Protein AF-A0A7Z9SLA8-F1 (afdb_monomer_lite)

Radius of gyration: 11.95 Å; chains: 1; bounding box: 28×23×33 Å

Secondary structure (DSSP, 8-state):
---------SSGGG--HHHHHHHHHHS--SEEEEEESSTT----HHHHHHHHTTT-EEEEEEHHHHHHHHHHHHHTT--EEEEE-

Structure (mmCIF, N/CA/C/O backbone):
data_AF-A0A7Z9SLA8-F1
#
_entry.id   AF-A0A7Z9SLA8-F1
#
loop_
_atom_site.group_PDB
_atom_site.id
_atom_site.type_symbol
_atom_site.label_atom_id
_atom_site.label_alt_id
_atom_site.label_comp_id
_atom_site.label_asym_id
_atom_site.label_entity_id
_atom_site.label_seq_id
_atom_site.pdbx_PDB_ins_code
_atom_site.Cartn_x
_atom_site.Cartn_y
_atom_site.Cartn_z
_atom_site.occupancy
_atom_site.B_iso_or_equiv
_atom_site.auth_seq_id
_atom_site.auth_comp_id
_atom_site.auth_asym_id
_atom_site.auth_atom_id
_atom_site.pdbx_PDB_model_num
ATOM 1 N N . PRO A 1 1 ? 3.316 2.673 -21.688 1.00 50.75 1 PRO A N 1
ATOM 2 C CA . PRO A 1 1 ? 2.142 2.424 -20.818 1.00 50.75 1 PRO A CA 1
ATOM 3 C C . PRO A 1 1 ? 2.299 3.239 -19.535 1.00 50.75 1 PRO A C 1
ATOM 5 O O . PRO A 1 1 ? 3.407 3.294 -19.011 1.00 50.75 1 PRO A O 1
ATOM 8 N N . ASN A 1 2 ? 1.253 3.935 -19.094 1.00 53.03 2 ASN A N 1
ATOM 9 C CA . ASN A 1 2 ? 1.273 4.621 -17.804 1.00 53.03 2 ASN A CA 1
ATOM 10 C C . ASN A 1 2 ? 0.888 3.592 -16.736 1.00 53.03 2 ASN A C 1
ATOM 12 O O . ASN A 1 2 ? -0.219 3.077 -16.780 1.00 53.03 2 ASN A O 1
ATOM 16 N N . TYR A 1 3 ? 1.807 3.278 -15.822 1.00 73.19 3 TYR A N 1
ATOM 17 C CA . TYR A 1 3 ? 1.629 2.272 -14.760 1.00 73.19 3 TYR A CA 1
ATOM 18 C C . TYR A 1 3 ? 1.101 2.888 -13.455 1.00 73.19 3 TYR A C 1
ATOM 20 O O . TYR A 1 3 ? 1.466 2.466 -12.361 1.00 73.19 3 TYR A O 1
ATOM 28 N N . TYR A 1 4 ? 0.323 3.966 -13.557 1.00 79.75 4 TYR A N 1
ATOM 29 C CA . TYR A 1 4 ? -0.181 4.697 -12.400 1.00 79.75 4 TYR A CA 1
ATOM 30 C C . TYR A 1 4 ? -1.668 4.997 -12.563 1.00 79.75 4 TYR A C 1
ATOM 32 O O . TYR A 1 4 ? -2.149 5.243 -13.669 1.00 79.75 4 TYR A O 1
ATOM 40 N N . ALA A 1 5 ? -2.380 4.996 -11.440 1.00 81.12 5 ALA A N 1
ATOM 41 C CA . ALA A 1 5 ? -3.761 5.433 -11.340 1.00 81.12 5 ALA A CA 1
ATOM 42 C C . ALA A 1 5 ? -3.860 6.470 -10.222 1.00 81.12 5 ALA A C 1
ATOM 44 O O . ALA A 1 5 ? -3.283 6.292 -9.149 1.00 81.12 5 ALA A O 1
ATOM 45 N N . GLU A 1 6 ? -4.585 7.552 -10.483 1.00 80.75 6 GLU A N 1
ATOM 46 C CA . GLU A 1 6 ? -4.974 8.494 -9.440 1.00 80.75 6 GLU A CA 1
ATOM 47 C C . GLU A 1 6 ? -6.231 7.969 -8.745 1.00 80.75 6 GLU A C 1
ATOM 49 O O . GLU A 1 6 ? -7.139 7.438 -9.387 1.00 80.75 6 GLU A O 1
ATOM 54 N N . VAL A 1 7 ? -6.265 8.094 -7.421 1.00 80.69 7 VAL A N 1
ATOM 55 C CA . VAL A 1 7 ? -7.388 7.670 -6.584 1.00 80.69 7 VAL A CA 1
ATOM 56 C C . VAL A 1 7 ? -7.889 8.859 -5.774 1.00 80.69 7 VAL A C 1
ATOM 58 O O . VAL A 1 7 ? -7.102 9.592 -5.180 1.00 80.69 7 VAL A O 1
ATOM 61 N N . GLU A 1 8 ? -9.206 9.050 -5.730 1.00 79.56 8 GLU A N 1
ATOM 62 C CA . GLU A 1 8 ? -9.857 10.147 -4.998 1.00 79.56 8 GLU A CA 1
ATOM 63 C C . GLU A 1 8 ? -10.039 9.810 -3.506 1.00 79.56 8 GLU A C 1
ATOM 65 O O . GLU A 1 8 ? -11.143 9.844 -2.968 1.00 79.56 8 GLU A O 1
ATOM 70 N N . ILE A 1 9 ? -8.954 9.444 -2.821 1.00 81.75 9 ILE A N 1
ATOM 71 C CA . ILE A 1 9 ? -8.960 9.180 -1.376 1.00 81.75 9 ILE A CA 1
ATOM 72 C C . ILE A 1 9 ? -7.994 10.122 -0.668 1.00 81.75 9 ILE A C 1
ATOM 74 O O . ILE A 1 9 ? -6.876 10.346 -1.121 1.00 81.75 9 ILE A O 1
ATOM 78 N N . SER A 1 10 ? -8.436 10.696 0.449 1.00 75.94 10 SER A N 1
ATOM 79 C CA . SER A 1 10 ? -7.637 11.645 1.239 1.00 75.94 10 SER A CA 1
ATOM 80 C C . SER A 1 10 ? -7.158 11.054 2.565 1.00 75.94 10 SER A C 1
ATOM 82 O O . SER A 1 10 ? -6.325 11.655 3.240 1.00 75.94 10 SER A O 1
ATOM 84 N N . ALA A 1 11 ? -7.684 9.889 2.952 1.00 78.25 11 ALA A N 1
ATOM 85 C CA . ALA A 1 11 ? -7.350 9.221 4.199 1.00 78.25 11 ALA A CA 1
ATOM 86 C C . ALA A 1 11 ? -7.445 7.692 4.079 1.00 78.25 11 ALA A C 1
ATOM 88 O O . ALA A 1 11 ? -8.118 7.150 3.199 1.00 78.25 11 ALA A O 1
ATOM 89 N N . LEU A 1 12 ? -6.741 6.990 4.970 1.00 81.81 12 LEU A N 1
ATOM 90 C CA . LEU A 1 12 ? -6.596 5.533 4.923 1.00 81.81 12 LEU A CA 1
ATOM 91 C C . LEU A 1 12 ? -7.904 4.787 5.244 1.00 81.81 12 LEU A C 1
ATOM 93 O O . LEU A 1 12 ? -8.131 3.685 4.749 1.00 81.81 12 LEU A O 1
ATOM 97 N N . ASP A 1 13 ? -8.787 5.390 6.037 1.00 80.88 13 ASP A N 1
ATOM 98 C CA . ASP A 1 13 ? -10.114 4.855 6.365 1.00 80.88 13 ASP A CA 1
ATOM 99 C C . ASP A 1 13 ? -11.056 4.814 5.152 1.00 80.88 13 ASP A C 1
ATOM 101 O O . ASP A 1 13 ? -11.988 4.014 5.121 1.00 80.88 13 ASP A O 1
ATOM 105 N N . GLN A 1 14 ? -10.775 5.616 4.123 1.00 80.06 14 GLN A N 1
ATOM 106 C CA . GLN A 1 14 ? -11.537 5.643 2.874 1.00 80.06 14 GLN A CA 1
ATOM 107 C C . GLN A 1 14 ? -11.065 4.586 1.866 1.00 80.06 14 GLN A C 1
ATOM 109 O O . GLN A 1 14 ? -11.626 4.474 0.774 1.00 80.06 14 GLN A O 1
ATOM 114 N N . LEU A 1 15 ? -10.019 3.819 2.197 1.00 83.19 15 LEU A N 1
ATOM 115 C CA . LEU A 1 15 ? -9.523 2.770 1.321 1.00 83.19 15 LEU A CA 1
ATOM 116 C C . LEU A 1 15 ? -10.481 1.575 1.321 1.00 83.19 15 LEU A C 1
ATOM 118 O O . LEU A 1 15 ? -10.661 0.903 2.339 1.00 83.19 15 LEU A O 1
ATOM 122 N N . ASP A 1 16 ? -11.045 1.280 0.154 1.00 79.94 16 ASP A N 1
ATOM 123 C CA . ASP A 1 16 ? -11.894 0.114 -0.078 1.00 79.94 16 ASP A CA 1
ATOM 124 C C . ASP A 1 16 ? -11.547 -0.559 -1.417 1.00 79.94 16 ASP A C 1
ATOM 126 O O . ASP A 1 16 ? -10.789 -0.031 -2.237 1.00 79.94 16 ASP A O 1
ATOM 130 N N . LYS A 1 17 ? -12.124 -1.740 -1.654 1.00 78.00 17 LYS A N 1
ATOM 131 C CA . LYS A 1 17 ? -11.939 -2.548 -2.866 1.00 78.00 17 LYS A CA 1
ATOM 132 C C . LYS A 1 17 ? -12.210 -1.759 -4.144 1.00 78.00 17 LYS A C 1
ATOM 134 O O . LYS A 1 17 ? -11.499 -1.937 -5.127 1.00 78.00 17 LYS A O 1
ATOM 139 N N . LEU A 1 18 ? -13.220 -0.887 -4.133 1.00 79.25 18 LEU A N 1
ATOM 140 C CA . LEU A 1 18 ? -13.591 -0.070 -5.291 1.00 79.25 18 LEU A CA 1
ATOM 141 C C . LEU A 1 18 ? -12.481 0.910 -5.680 1.00 79.25 18 LEU A C 1
ATOM 143 O O . LEU A 1 18 ? -12.183 1.052 -6.862 1.00 79.25 18 LEU A O 1
ATOM 147 N N . SER A 1 19 ? -11.820 1.520 -4.695 1.00 80.81 19 SER A N 1
ATOM 148 C CA . SER A 1 19 ? -10.707 2.447 -4.924 1.00 80.81 19 SER A CA 1
ATOM 149 C C . SER A 1 19 ? -9.465 1.732 -5.465 1.00 80.81 19 SER A C 1
ATOM 151 O O . SER A 1 19 ? -8.673 2.328 -6.187 1.00 80.81 19 SER A O 1
ATOM 153 N N . LEU A 1 20 ? -9.300 0.444 -5.145 1.00 79.12 20 LEU A N 1
ATOM 154 C CA . LEU A 1 20 ? -8.198 -0.398 -5.627 1.00 79.12 20 LEU A CA 1
ATOM 155 C C . LEU A 1 20 ? -8.501 -1.110 -6.950 1.00 79.12 20 LEU A C 1
ATOM 157 O O . LEU A 1 20 ? -7.586 -1.623 -7.595 1.00 79.12 20 LEU A O 1
ATOM 161 N N . PHE A 1 21 ? -9.762 -1.120 -7.383 1.00 77.44 21 PHE A 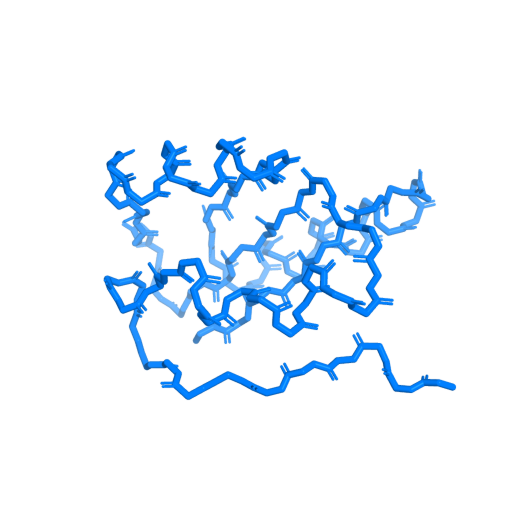N 1
ATOM 162 C CA . PHE A 1 21 ? -10.192 -1.799 -8.601 1.00 77.44 21 PHE A CA 1
ATOM 163 C C . PHE A 1 21 ? -9.408 -1.368 -9.856 1.00 77.44 21 PHE A C 1
ATOM 165 O O . PHE A 1 21 ? -8.967 -2.258 -10.593 1.00 77.44 21 PHE A O 1
ATOM 172 N N . PRO A 1 22 ? -9.144 -0.062 -10.092 1.00 76.00 22 PRO A N 1
ATOM 173 C CA . PRO A 1 22 ? -8.361 0.380 -11.246 1.00 76.00 22 PRO A CA 1
ATOM 174 C C . PRO A 1 22 ? -6.928 -0.156 -11.246 1.00 76.00 22 PRO A C 1
ATOM 176 O O . PRO A 1 22 ? -6.374 -0.387 -12.316 1.00 76.00 22 PRO A O 1
ATOM 179 N N . LEU A 1 23 ? -6.335 -0.365 -10.065 1.00 73.62 23 LEU A N 1
ATOM 180 C CA . LEU A 1 23 ? -4.986 -0.914 -9.922 1.00 73.62 23 LEU A CA 1
ATOM 181 C C . LEU A 1 23 ? -4.989 -2.420 -10.203 1.00 73.62 23 LEU A C 1
ATOM 183 O O . LEU A 1 23 ? -4.199 -2.886 -11.013 1.00 73.62 23 LEU A O 1
ATOM 187 N N . SER A 1 24 ? -5.939 -3.158 -9.619 1.00 70.50 24 SER A N 1
ATOM 188 C CA . SER A 1 24 ? -6.059 -4.613 -9.815 1.00 70.50 24 SER A CA 1
ATOM 189 C C . SER A 1 24 ? -6.493 -5.034 -11.224 1.00 70.50 24 SER A C 1
ATOM 191 O O . SER A 1 24 ? -6.313 -6.184 -11.602 1.00 70.50 24 SER A O 1
ATOM 193 N N . SER A 1 25 ? -7.119 -4.130 -11.985 1.00 70.44 25 SER A N 1
ATOM 194 C CA . SER A 1 25 ? -7.624 -4.437 -13.331 1.00 70.44 25 SER A CA 1
ATOM 195 C C . SER A 1 25 ? -6.596 -4.183 -14.432 1.00 70.44 25 SER A C 1
ATOM 197 O O . SER A 1 25 ? -6.758 -4.696 -15.536 1.00 70.44 25 SER A O 1
ATOM 199 N N . GLN A 1 26 ? -5.593 -3.342 -14.167 1.00 69.75 26 GLN A N 1
ATOM 200 C CA . GLN A 1 26 ? -4.588 -2.951 -15.159 1.00 69.75 26 GLN A CA 1
ATOM 201 C C . GLN A 1 26 ? -3.341 -3.831 -15.095 1.00 69.75 26 GLN A C 1
ATOM 203 O O . GLN A 1 26 ? -2.810 -4.182 -16.144 1.00 69.75 26 GLN A O 1
ATOM 208 N N . ASP A 1 27 ? -2.923 -4.221 -13.892 1.00 71.69 27 ASP A N 1
ATOM 209 C CA . ASP A 1 27 ? -1.757 -5.067 -13.664 1.00 71.69 27 ASP A CA 1
ATOM 210 C C . ASP A 1 27 ? -2.032 -6.051 -12.520 1.00 71.69 27 ASP A C 1
ATOM 212 O O . ASP A 1 27 ? -2.773 -5.756 -11.577 1.00 71.69 27 ASP A O 1
ATOM 216 N N . ASP A 1 28 ? -1.390 -7.218 -12.581 1.00 81.69 28 ASP A N 1
ATOM 217 C CA . ASP A 1 28 ? -1.376 -8.145 -11.455 1.00 81.69 28 ASP A CA 1
ATOM 218 C C . ASP A 1 28 ? -0.514 -7.542 -10.341 1.00 81.69 28 ASP A C 1
ATOM 220 O O . ASP A 1 28 ? 0.691 -7.351 -10.501 1.00 81.69 28 ASP A O 1
ATOM 224 N N . ILE A 1 29 ? -1.126 -7.242 -9.198 1.00 87.88 29 ILE A N 1
ATOM 225 C CA . ILE A 1 29 ? -0.442 -6.766 -7.991 1.00 87.88 29 ILE A CA 1
ATOM 226 C C . ILE A 1 29 ? -0.734 -7.767 -6.880 1.00 87.88 29 ILE A C 1
ATOM 228 O O . ILE A 1 29 ? -1.889 -8.101 -6.636 1.00 87.88 29 ILE A O 1
ATOM 232 N N . ASN A 1 30 ? 0.300 -8.234 -6.181 1.00 90.00 30 ASN A N 1
ATOM 233 C CA . ASN A 1 30 ? 0.146 -9.125 -5.027 1.00 90.00 30 ASN A CA 1
ATOM 234 C C . ASN A 1 30 ? 0.507 -8.456 -3.696 1.00 90.00 30 ASN A C 1
ATOM 236 O O . ASN A 1 30 ? 0.200 -9.000 -2.636 1.00 90.00 30 ASN A O 1
ATOM 240 N N . LEU A 1 31 ? 1.131 -7.277 -3.740 1.00 91.06 31 LEU A N 1
ATOM 241 C CA . LEU A 1 31 ? 1.500 -6.499 -2.567 1.00 91.06 31 LEU A CA 1
ATOM 242 C C . LEU A 1 31 ? 1.296 -5.008 -2.835 1.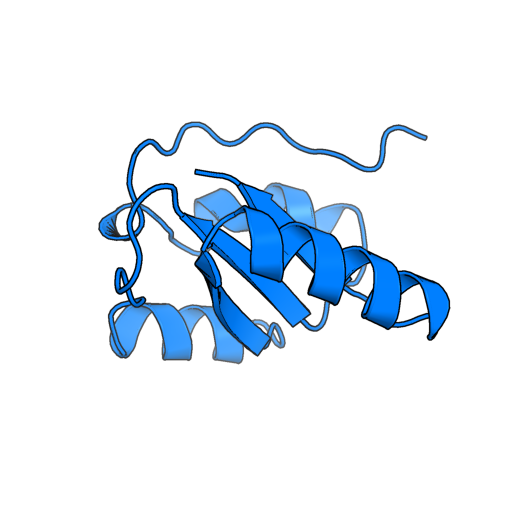00 91.06 31 LEU A C 1
ATOM 244 O O . LEU A 1 31 ? 1.850 -4.463 -3.784 1.00 91.06 31 LEU A O 1
ATOM 248 N N . LEU A 1 32 ? 0.550 -4.338 -1.968 1.00 90.88 32 LEU A N 1
ATOM 249 C CA . LEU A 1 32 ? 0.346 -2.899 -1.984 1.00 90.88 32 LEU A CA 1
ATOM 250 C C . LEU A 1 32 ? 1.036 -2.269 -0.774 1.00 90.88 32 LEU A C 1
ATOM 252 O O . LEU A 1 32 ? 0.673 -2.540 0.371 1.00 90.88 32 LEU A O 1
ATOM 256 N N . ILE A 1 33 ? 2.006 -1.395 -1.028 1.00 92.06 33 ILE A N 1
ATOM 257 C CA . ILE A 1 33 ? 2.609 -0.561 0.009 1.00 92.06 33 ILE A CA 1
ATOM 258 C C . ILE A 1 33 ? 1.882 0.776 0.046 1.00 92.06 33 ILE A C 1
ATOM 260 O O . ILE A 1 33 ? 1.738 1.442 -0.978 1.00 92.06 33 ILE A O 1
ATOM 264 N N . ILE A 1 34 ? 1.475 1.194 1.239 1.00 90.75 34 ILE A N 1
ATOM 265 C CA . ILE A 1 34 ? 0.806 2.467 1.476 1.00 90.75 34 ILE A CA 1
ATOM 266 C C . ILE A 1 34 ? 1.737 3.379 2.269 1.00 90.75 34 ILE A C 1
ATOM 268 O O . ILE A 1 34 ? 2.076 3.098 3.418 1.00 90.75 34 ILE A O 1
ATOM 272 N N . GLY A 1 35 ? 2.153 4.477 1.646 1.00 91.25 35 GLY A N 1
ATOM 273 C CA . GLY A 1 35 ? 2.943 5.528 2.270 1.00 91.25 35 GLY A CA 1
ATOM 274 C C . GLY A 1 35 ? 2.055 6.656 2.776 1.00 91.25 35 GLY A C 1
ATOM 275 O O . GLY A 1 35 ? 1.531 7.418 1.969 1.00 91.25 35 GLY A O 1
ATOM 276 N N . THR A 1 36 ? 1.930 6.806 4.094 1.00 88.62 36 THR A N 1
ATOM 277 C CA . THR A 1 36 ? 1.198 7.916 4.726 1.00 88.62 36 THR A CA 1
ATOM 278 C C . THR A 1 36 ? 2.149 9.015 5.201 1.00 88.62 36 THR A C 1
ATOM 280 O O . THR A 1 36 ? 3.295 8.750 5.577 1.00 88.62 36 THR A O 1
ATOM 283 N N . ALA A 1 37 ? 1.688 10.270 5.200 1.00 80.06 37 ALA A N 1
ATOM 284 C CA . ALA A 1 37 ? 2.479 11.405 5.688 1.00 80.06 37 ALA A CA 1
ATOM 285 C C . ALA A 1 37 ? 2.796 11.316 7.196 1.00 80.06 37 ALA A C 1
ATOM 287 O O . ALA A 1 37 ? 3.896 11.667 7.614 1.00 80.06 37 ALA A O 1
ATOM 288 N N . ASN A 1 38 ? 1.858 10.803 8.003 1.00 72.56 38 ASN A N 1
ATOM 289 C CA . ASN A 1 38 ? 2.068 10.558 9.431 1.00 72.56 38 ASN A CA 1
ATOM 290 C C . ASN A 1 38 ? 2.497 9.109 9.683 1.00 72.56 38 ASN A C 1
ATOM 292 O O . ASN A 1 38 ? 1.890 8.169 9.161 1.00 72.56 38 ASN A O 1
ATOM 296 N N . SER A 1 39 ? 3.514 8.929 10.525 1.00 61.56 39 SER A N 1
ATOM 297 C CA . SER A 1 39 ? 3.913 7.625 11.045 1.00 61.56 39 SER A CA 1
ATOM 298 C C . SER A 1 39 ? 2.803 7.047 11.931 1.00 61.56 39 SER A C 1
ATOM 300 O O . SER A 1 39 ? 2.371 7.679 12.891 1.00 61.56 39 SER A O 1
ATOM 302 N N . GLY A 1 40 ? 2.342 5.834 11.614 1.00 61.12 40 GLY A N 1
ATOM 303 C CA . GLY A 1 40 ? 1.438 5.065 12.480 1.00 61.12 40 GLY A CA 1
ATOM 304 C C . GLY A 1 40 ? -0.042 5.053 12.089 1.00 61.12 40 GLY A C 1
ATOM 305 O O . GLY A 1 40 ? -0.857 4.604 12.891 1.00 61.12 40 GLY A O 1
ATOM 306 N N . GLN A 1 41 ? -0.411 5.503 10.884 1.00 72.50 41 GLN A N 1
ATOM 307 C CA . GLN A 1 41 ? -1.732 5.167 10.345 1.00 72.50 41 GLN A CA 1
ATOM 308 C C . GLN A 1 41 ? -1.707 3.743 9.786 1.00 72.50 41 GLN A C 1
ATOM 310 O O . GLN A 1 41 ? -0.981 3.427 8.840 1.00 72.50 41 GLN A O 1
ATOM 315 N N . PHE A 1 42 ? -2.491 2.878 10.416 1.00 78.94 42 PHE A N 1
ATOM 316 C CA . PHE A 1 42 ? -2.679 1.494 10.011 1.00 78.94 42 PHE A CA 1
ATOM 317 C C . PHE A 1 42 ? -4.083 1.310 9.464 1.00 78.94 42 PHE A C 1
ATOM 319 O O . PHE A 1 42 ? -5.026 1.964 9.908 1.00 78.94 42 PHE A O 1
ATOM 326 N N . LEU A 1 43 ? -4.207 0.404 8.501 1.00 82.62 43 LEU A N 1
ATOM 327 C CA . LEU A 1 43 ? -5.507 -0.030 8.019 1.00 82.62 43 LEU A CA 1
ATOM 328 C C . LEU A 1 43 ? -6.292 -0.669 9.155 1.00 82.62 43 LEU A C 1
ATOM 330 O O . LEU A 1 43 ? -5.731 -1.391 9.986 1.00 82.62 43 LEU A O 1
ATOM 334 N N . HIS A 1 44 ? -7.607 -0.463 9.156 1.00 86.31 44 HIS A N 1
ATOM 335 C CA . HIS A 1 44 ? -8.452 -1.256 10.028 1.00 86.31 44 HIS A CA 1
ATOM 336 C C . HIS A 1 44 ? -8.342 -2.738 9.634 1.00 86.31 44 HIS A C 1
ATOM 338 O O . HIS A 1 44 ? -8.305 -3.055 8.440 1.00 86.31 44 HIS A O 1
ATOM 344 N N . PRO A 1 45 ? -8.351 -3.671 10.606 1.00 85.94 45 PRO A N 1
ATOM 345 C CA . PRO A 1 45 ? -8.249 -5.103 10.320 1.00 85.94 45 PRO A CA 1
ATOM 346 C C . PRO A 1 45 ? -9.281 -5.590 9.295 1.00 85.94 45 PRO A C 1
ATOM 348 O O . PRO A 1 45 ? -8.992 -6.452 8.472 1.00 85.94 45 PRO A O 1
ATOM 351 N N . THR A 1 46 ? -10.478 -5.002 9.303 1.00 87.88 46 THR A N 1
ATOM 352 C CA . THR A 1 46 ? -11.546 -5.288 8.338 1.00 87.88 46 THR A CA 1
ATOM 353 C C . THR A 1 46 ? -11.161 -4.918 6.906 1.00 87.88 46 THR A C 1
ATOM 355 O O . THR A 1 46 ? -11.378 -5.722 6.003 1.00 87.88 46 THR A O 1
ATOM 358 N N . GLN A 1 47 ? -10.550 -3.748 6.695 1.00 87.56 47 GLN A N 1
ATOM 359 C CA . GLN A 1 47 ? -10.049 -3.319 5.386 1.00 87.56 47 GLN A CA 1
ATOM 360 C C . GLN A 1 47 ? -8.901 -4.221 4.931 1.00 87.56 47 GLN A C 1
ATOM 362 O O . GLN A 1 47 ? -8.880 -4.679 3.792 1.00 87.56 47 GLN A O 1
ATOM 367 N N . GLN A 1 48 ? -7.976 -4.543 5.838 1.00 88.19 48 GLN A N 1
ATOM 368 C CA . GLN A 1 48 ? -6.846 -5.411 5.522 1.00 88.19 48 GLN A CA 1
ATOM 369 C C . GLN A 1 48 ? -7.310 -6.804 5.076 1.00 88.19 48 GLN A C 1
ATOM 371 O O . GLN A 1 48 ? -6.852 -7.299 4.050 1.00 88.19 48 GLN A O 1
ATOM 376 N N . ILE A 1 49 ? -8.272 -7.406 5.783 1.00 88.25 49 ILE A N 1
ATOM 377 C CA . ILE A 1 49 ? -8.870 -8.692 5.393 1.00 88.25 49 ILE A CA 1
ATOM 378 C C . ILE A 1 49 ? -9.589 -8.568 4.046 1.00 88.25 49 ILE A C 1
ATOM 380 O O . ILE A 1 49 ? -9.442 -9.437 3.189 1.00 88.25 49 ILE A O 1
ATOM 384 N N . ALA A 1 50 ? -10.353 -7.494 3.835 1.00 88.12 50 ALA A N 1
ATOM 385 C CA . ALA A 1 50 ? -11.079 -7.267 2.591 1.00 88.12 50 ALA A CA 1
ATOM 386 C C . ALA A 1 50 ? -10.139 -7.222 1.374 1.00 88.12 50 ALA A C 1
ATOM 388 O O . ALA A 1 50 ? -10.446 -7.839 0.352 1.00 88.12 50 ALA A O 1
ATOM 389 N N . ILE A 1 51 ? -8.997 -6.543 1.494 1.00 87.00 51 ILE A N 1
ATOM 390 C CA . ILE A 1 51 ? -8.001 -6.430 0.422 1.00 87.00 51 ILE A CA 1
ATOM 391 C C . ILE A 1 51 ? -7.226 -7.747 0.254 1.00 87.00 51 ILE A C 1
ATOM 393 O O . ILE A 1 51 ? -7.046 -8.216 -0.868 1.00 87.00 51 ILE A O 1
ATOM 397 N N . GLN A 1 52 ? -6.878 -8.428 1.351 1.00 87.56 52 GLN A N 1
ATOM 398 C CA . GLN A 1 52 ? -6.248 -9.754 1.297 1.00 87.56 52 GLN A CA 1
ATOM 399 C C . GLN A 1 52 ? -7.123 -10.801 0.601 1.00 87.56 52 GLN A C 1
ATOM 401 O O . GLN A 1 52 ? -6.608 -11.646 -0.128 1.00 87.56 52 GLN A O 1
ATOM 406 N N . GLN A 1 53 ? -8.448 -10.731 0.758 1.00 88.06 53 GLN A N 1
ATOM 407 C CA . GLN A 1 53 ? -9.383 -11.592 0.026 1.00 88.06 53 GLN A CA 1
ATOM 408 C C . GLN A 1 53 ? -9.358 -11.368 -1.494 1.00 88.06 53 GLN A C 1
ATOM 410 O O . GLN A 1 53 ? -9.823 -12.233 -2.231 1.00 88.06 53 GLN A O 1
ATOM 415 N N . MET A 1 54 ? -8.826 -10.239 -1.970 1.00 85.88 54 MET A N 1
ATOM 416 C CA . MET A 1 54 ? -8.588 -9.981 -3.396 1.00 85.88 54 MET A CA 1
ATOM 417 C C . MET A 1 54 ? -7.251 -10.565 -3.883 1.00 85.88 54 MET A C 1
ATOM 419 O O . MET A 1 54 ? -6.917 -10.404 -5.050 1.00 85.88 54 MET A O 1
ATOM 423 N N . GLY A 1 55 ? -6.479 -11.229 -3.013 1.00 87.94 55 GLY A N 1
ATOM 424 C CA . GLY A 1 55 ? -5.137 -11.732 -3.326 1.00 87.94 55 GLY A CA 1
ATOM 425 C C . GLY A 1 55 ? -4.029 -10.686 -3.173 1.00 87.94 55 GLY A C 1
ATOM 426 O O . GLY A 1 55 ? -2.892 -10.946 -3.558 1.00 87.94 55 GLY A O 1
ATOM 427 N N . ILE A 1 56 ? -4.347 -9.522 -2.598 1.00 89.94 56 ILE A N 1
ATOM 428 C CA . ILE A 1 56 ? -3.427 -8.393 -2.452 1.00 89.94 56 ILE A CA 1
ATOM 429 C C . ILE A 1 56 ? -3.023 -8.269 -0.977 1.00 89.94 56 ILE A C 1
ATOM 431 O O . ILE A 1 56 ? -3.839 -7.953 -0.111 1.00 89.94 56 ILE A O 1
ATOM 435 N N . GLY A 1 57 ? -1.750 -8.514 -0.671 1.00 89.94 57 GLY A N 1
ATOM 436 C CA . GLY A 1 57 ? -1.161 -8.178 0.624 1.00 89.94 57 GLY A CA 1
ATOM 437 C C . GLY A 1 57 ? -1.047 -6.664 0.784 1.00 89.94 57 GLY A C 1
ATOM 438 O O . GLY A 1 57 ? -0.833 -5.961 -0.198 1.00 89.94 57 GLY A O 1
ATOM 439 N N . VAL A 1 58 ? -1.180 -6.141 2.004 1.00 89.62 58 VAL A N 1
ATOM 440 C CA . VAL A 1 58 ? -1.098 -4.693 2.245 1.00 89.62 58 VAL A CA 1
ATOM 441 C C . VAL A 1 58 ? -0.212 -4.385 3.438 1.00 89.62 58 VAL A C 1
ATOM 443 O O . VAL A 1 58 ? -0.366 -4.999 4.495 1.00 89.62 58 VAL A O 1
ATOM 446 N N . GLU A 1 59 ? 0.664 -3.397 3.272 1.00 89.69 59 GLU A N 1
ATOM 447 C CA . GLU A 1 59 ? 1.518 -2.851 4.325 1.00 89.69 59 GLU A CA 1
ATOM 448 C C . GLU A 1 59 ? 1.407 -1.325 4.351 1.00 89.69 59 GLU A C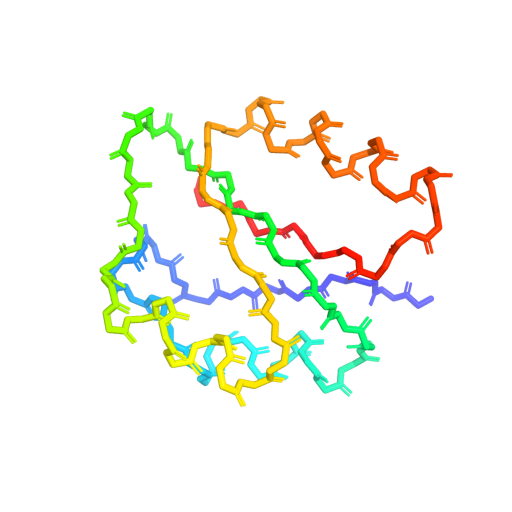 1
ATOM 450 O O . GLU A 1 59 ? 1.470 -0.684 3.303 1.00 89.69 59 GLU A O 1
ATOM 455 N N . SER A 1 60 ? 1.261 -0.728 5.537 1.00 88.81 60 SER A N 1
ATOM 456 C CA . SER A 1 60 ? 1.299 0.728 5.702 1.00 88.81 60 SER A CA 1
ATOM 457 C C . SER A 1 60 ? 2.558 1.168 6.444 1.00 88.81 60 SER A C 1
ATOM 459 O O . SER A 1 60 ? 2.982 0.559 7.427 1.00 88.81 60 SER A O 1
ATOM 461 N N . MET A 1 61 ? 3.179 2.237 5.956 1.00 90.56 61 MET A N 1
ATOM 462 C CA . MET A 1 61 ? 4.379 2.831 6.537 1.00 90.56 61 MET A CA 1
ATOM 463 C C . MET A 1 61 ? 4.467 4.321 6.181 1.00 90.56 61 MET A C 1
ATOM 465 O O . MET A 1 61 ? 3.620 4.857 5.470 1.00 90.56 61 MET A O 1
ATOM 469 N N . ASN A 1 62 ? 5.488 5.024 6.678 1.00 90.94 62 ASN A N 1
ATOM 470 C CA . ASN A 1 62 ? 5.703 6.415 6.271 1.00 90.94 62 ASN A CA 1
ATOM 471 C C . ASN A 1 62 ? 6.105 6.506 4.782 1.00 90.94 62 ASN A C 1
ATOM 473 O O . ASN A 1 62 ? 6.673 5.563 4.226 1.00 90.94 62 ASN A O 1
ATOM 477 N N . ARG A 1 63 ? 5.840 7.651 4.135 1.00 89.81 63 ARG A N 1
ATOM 478 C CA . ARG A 1 63 ? 6.139 7.866 2.699 1.00 89.81 63 ARG A CA 1
ATOM 479 C C . ARG A 1 63 ? 7.584 7.540 2.315 1.00 89.81 63 ARG A C 1
ATOM 481 O O . ARG A 1 63 ? 7.812 6.913 1.285 1.00 89.81 63 ARG A O 1
ATOM 488 N N . GLU A 1 64 ? 8.560 7.933 3.130 1.00 91.06 64 GLU A N 1
ATOM 489 C CA . GLU A 1 64 ? 9.979 7.709 2.820 1.00 91.06 64 GLU A CA 1
ATOM 490 C C . GLU A 1 64 ? 10.337 6.218 2.780 1.00 91.06 64 GLU A C 1
ATOM 492 O O . GLU A 1 64 ? 11.011 5.757 1.857 1.00 91.06 64 GLU A O 1
ATOM 497 N N . SER A 1 65 ? 9.858 5.453 3.761 1.00 92.19 65 SER A N 1
ATOM 498 C CA . SER A 1 65 ? 10.073 4.006 3.842 1.00 92.19 65 SER A CA 1
ATOM 499 C C . SER A 1 65 ? 9.290 3.276 2.759 1.00 92.19 65 SER A C 1
ATOM 501 O O . SER A 1 65 ? 9.809 2.319 2.184 1.00 92.19 65 SER A O 1
ATOM 503 N N . ALA A 1 66 ? 8.088 3.757 2.428 1.00 93.38 66 ALA A N 1
ATOM 504 C CA . ALA A 1 66 ? 7.255 3.193 1.374 1.00 93.38 66 ALA A CA 1
ATOM 505 C C . ALA A 1 66 ? 7.947 3.272 0.012 1.00 93.38 66 ALA A C 1
ATOM 507 O O . ALA A 1 66 ? 8.098 2.253 -0.657 1.00 93.38 66 ALA A O 1
ATOM 508 N N . CYS A 1 67 ? 8.459 4.450 -0.360 1.00 92.88 67 CYS A N 1
ATOM 509 C CA . CYS A 1 67 ? 9.194 4.629 -1.612 1.00 92.88 67 CYS A CA 1
ATOM 510 C C . CYS A 1 67 ? 10.451 3.747 -1.678 1.00 92.88 67 CYS A C 1
ATOM 512 O O . CYS A 1 67 ? 10.738 3.149 -2.714 1.00 92.88 67 CYS A O 1
ATOM 514 N N . ARG A 1 68 ? 11.201 3.634 -0.572 1.00 93.94 68 ARG A N 1
ATOM 515 C CA . ARG A 1 68 ? 12.393 2.770 -0.510 1.00 93.94 68 ARG A CA 1
ATOM 516 C C . ARG A 1 68 ? 12.036 1.294 -0.674 1.00 93.94 68 ARG A C 1
ATOM 518 O O . ARG A 1 68 ? 12.682 0.604 -1.459 1.00 93.94 68 ARG A O 1
ATOM 525 N N . SER A 1 69 ? 11.012 0.831 0.037 1.00 94.44 69 SER A N 1
ATOM 526 C CA . SER A 1 69 ? 10.556 -0.562 -0.005 1.00 94.44 69 SER A CA 1
ATOM 527 C C . SER A 1 69 ? 9.985 -0.913 -1.375 1.00 94.44 69 SER A C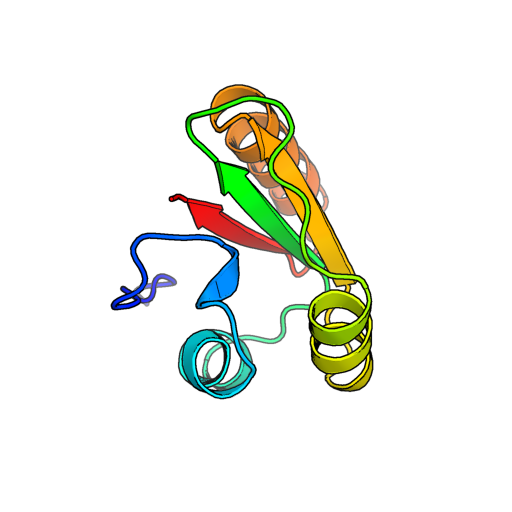 1
ATOM 529 O O . SER A 1 69 ? 10.328 -1.953 -1.927 1.00 94.44 69 SER A O 1
ATOM 531 N N . PHE A 1 70 ? 9.203 -0.010 -1.970 1.00 94.12 70 PHE A N 1
ATOM 532 C CA . PHE A 1 70 ? 8.706 -0.157 -3.333 1.00 94.12 70 PHE A CA 1
ATOM 533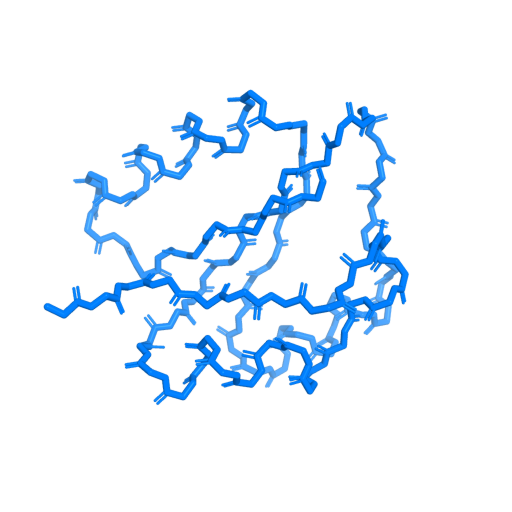 C C . PHE A 1 70 ? 9.852 -0.327 -4.333 1.00 94.12 70 PHE A C 1
ATOM 535 O O . PHE A 1 70 ? 9.875 -1.315 -5.055 1.00 94.12 70 PHE A O 1
ATOM 542 N N . ASN A 1 71 ? 10.849 0.564 -4.323 1.00 93.56 71 ASN A N 1
ATOM 543 C CA . ASN A 1 71 ? 11.991 0.465 -5.237 1.00 93.56 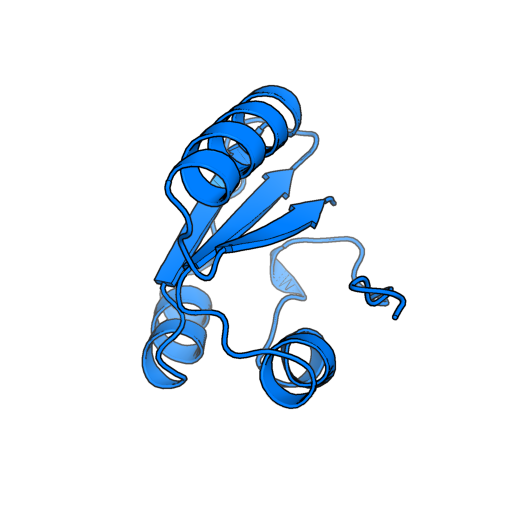71 ASN A CA 1
ATOM 544 C C . ASN A 1 71 ? 12.779 -0.840 -5.053 1.00 93.56 71 ASN A C 1
ATOM 546 O O . ASN A 1 71 ? 13.236 -1.429 -6.033 1.00 93.56 71 ASN A O 1
ATOM 550 N N . LEU A 1 72 ? 12.930 -1.301 -3.808 1.00 94.62 72 LEU A N 1
ATOM 551 C CA . LEU A 1 72 ? 13.604 -2.559 -3.502 1.00 94.62 72 LEU A CA 1
ATOM 552 C C . LEU A 1 72 ? 12.834 -3.763 -4.067 1.00 94.62 72 LEU A C 1
ATOM 554 O O . LEU A 1 72 ? 13.418 -4.594 -4.754 1.00 94.62 72 LEU A O 1
ATOM 558 N N . LEU A 1 73 ? 11.528 -3.839 -3.812 1.00 93.69 73 LEU A N 1
ATOM 559 C CA . LEU A 1 73 ? 10.677 -4.952 -4.246 1.00 93.69 73 LEU A CA 1
ATOM 560 C C . LEU A 1 73 ? 10.446 -4.945 -5.760 1.00 93.69 73 LEU A C 1
ATOM 562 O O . LEU A 1 73 ? 10.405 -6.005 -6.381 1.00 93.69 73 LEU A O 1
ATOM 566 N N . LEU A 1 74 ? 10.359 -3.758 -6.360 1.00 90.50 74 LEU A N 1
ATOM 567 C CA . LEU A 1 74 ? 10.303 -3.590 -7.807 1.00 90.50 74 LEU A CA 1
ATOM 568 C C . LEU A 1 74 ? 11.593 -4.101 -8.465 1.00 90.50 74 LEU A C 1
ATOM 570 O O . LEU A 1 74 ? 11.536 -4.773 -9.491 1.00 90.50 74 LEU A O 1
ATOM 574 N N . SER A 1 75 ? 12.753 -3.841 -7.850 1.00 91.69 75 SER A N 1
ATOM 575 C CA . SER A 1 75 ? 14.047 -4.364 -8.319 1.00 91.69 75 SER A CA 1
ATOM 576 C C . SER A 1 75 ? 14.151 -5.890 -8.191 1.00 91.69 75 SER A C 1
ATOM 578 O O . SER A 1 75 ? 14.858 -6.518 -8.974 1.00 91.69 75 SER A O 1
ATOM 580 N N . ASP A 1 76 ? 13.421 -6.488 -7.245 1.00 92.19 76 ASP A N 1
ATOM 581 C CA . ASP A 1 76 ? 13.274 -7.942 -7.059 1.00 92.19 76 ASP A CA 1
ATOM 582 C C . ASP A 1 76 ? 12.227 -8.562 -8.014 1.00 92.19 76 ASP A C 1
ATOM 584 O O . ASP A 1 76 ? 11.818 -9.707 -7.841 1.00 92.19 76 ASP A O 1
ATOM 588 N N . ALA A 1 77 ? 11.760 -7.802 -9.017 1.00 86.44 77 ALA A N 1
ATOM 589 C CA . ALA A 1 77 ? 10.740 -8.202 -9.990 1.00 86.44 77 ALA A CA 1
ATOM 590 C C . ALA A 1 77 ? 9.420 -8.683 -9.355 1.00 86.44 77 ALA A C 1
ATOM 592 O O . ALA A 1 77 ? 8.703 -9.512 -9.924 1.00 86.44 77 ALA A O 1
ATOM 593 N N . ARG A 1 78 ? 9.079 -8.161 -8.169 1.00 88.19 78 ARG A N 1
ATOM 594 C CA . ARG A 1 78 ? 7.800 -8.450 -7.519 1.00 88.19 78 ARG A CA 1
ATOM 595 C C . ARG A 1 78 ? 6.677 -7.599 -8.094 1.00 88.19 78 ARG A C 1
ATOM 597 O O . ARG A 1 78 ? 6.873 -6.460 -8.506 1.00 88.19 78 ARG A O 1
ATOM 604 N N . LEU A 1 79 ? 5.474 -8.156 -8.025 1.00 90.69 79 LEU A N 1
ATOM 605 C CA . LEU A 1 79 ? 4.220 -7.512 -8.399 1.00 90.69 79 LEU A CA 1
ATOM 606 C C . LEU A 1 79 ? 3.752 -6.568 -7.286 1.00 90.69 79 LEU A C 1
ATOM 608 O O . LEU A 1 79 ? 2.833 -6.875 -6.523 1.00 90.69 79 LEU A O 1
ATOM 612 N N . VAL A 1 80 ? 4.456 -5.447 -7.152 1.00 91.50 80 VAL A N 1
ATOM 613 C CA . VAL A 1 80 ? 4.259 -4.478 -6.074 1.00 91.50 80 VAL A CA 1
ATOM 614 C C . VAL A 1 80 ? 3.597 -3.198 -6.586 1.00 91.50 80 VAL A C 1
ATOM 616 O O . VAL A 1 80 ? 3.999 -2.640 -7.602 1.00 91.50 80 VAL A O 1
ATOM 619 N N . GLY A 1 81 ? 2.596 -2.715 -5.854 1.00 91.12 81 GLY A N 1
ATOM 620 C CA . GLY A 1 81 ? 1.974 -1.408 -6.034 1.00 91.12 81 GLY A CA 1
ATOM 621 C C . GLY A 1 81 ? 2.389 -0.439 -4.929 1.00 91.12 81 GLY A C 1
ATOM 622 O O . GLY A 1 81 ? 2.632 -0.846 -3.790 1.00 91.12 81 GLY A O 1
ATOM 623 N N . LEU A 1 82 ? 2.434 0.852 -5.251 1.00 90.88 82 LEU A N 1
ATOM 624 C CA . LEU A 1 82 ? 2.669 1.926 -4.288 1.00 90.88 82 LEU A CA 1
ATOM 625 C C . LEU A 1 82 ? 1.491 2.899 -4.300 1.00 90.88 82 LEU A C 1
ATOM 627 O O . LEU A 1 82 ? 1.175 3.485 -5.332 1.00 90.88 82 LEU A O 1
ATOM 631 N N . LEU A 1 83 ? 0.887 3.100 -3.133 1.00 89.69 83 LEU A N 1
ATOM 632 C CA . LEU A 1 83 ? -0.118 4.123 -2.881 1.00 89.69 83 LEU A CA 1
ATOM 633 C C . LEU A 1 83 ? 0.476 5.178 -1.946 1.00 89.69 83 LEU A C 1
ATOM 635 O O . LEU A 1 83 ? 0.969 4.848 -0.870 1.00 89.69 83 LEU A O 1
ATOM 639 N N . LEU A 1 84 ? 0.428 6.448 -2.339 1.00 88.56 84 LEU A N 1
ATOM 640 C CA . LEU A 1 84 ? 0.888 7.562 -1.510 1.00 88.56 84 LEU A CA 1
ATOM 641 C C . LEU A 1 84 ? -0.306 8.434 -1.130 1.00 88.56 84 LEU A C 1
ATOM 643 O O . LEU A 1 84 ? -1.022 8.900 -2.013 1.00 88.56 84 LEU A O 1
ATOM 647 N N . LEU A 1 85 ? -0.472 8.656 0.174 1.00 85.00 85 LEU A N 1
ATOM 648 C CA . LEU A 1 85 ? -1.457 9.561 0.769 1.00 85.00 85 LEU A CA 1
ATOM 649 C C . LEU A 1 85 ? -0.760 10.811 1.328 1.00 85.00 85 LEU A C 1
ATOM 651 O O . LEU A 1 85 ? 0.396 10.714 1.822 1.00 85.00 85 LEU A O 1
#

Sequence (85 aa):
PNYYAEVEISALDQLDKLSLFPLSSQDDINLLIIGTANSGQFLHPTQQIAIQQMGIGVESMNRESACRSFNLLLSDARLVGLLLL

pLDDT: mean 83.99, std 8.99, range [50.75, 94.62]

Foldseek 3Di:
DDLDDDFPDDDLQPDAPVRCVVNVVPFPAQEEEEAEQDADDDHDPVRQVRCVVVNYHYDYGHNVVQVVVQVVVVVVVHRYHYHYD